Protein AF-A0A843DYA9-F1 (afdb_monomer)

Sequence (79 aa):
MVNIADFERLSSELKELLHLEGSPVALKIVTAPEDIPEGVPELEETTRHCRMVSLAREGQVFYAPDAKHQCGGGAWALG

Foldseek 3Di:
DQDPVVQVVVQVVCCVVVVDPFTDADDDDDDDPVPPDPPAAADPAQDAPVVVRVVVRVVHGHDYDPVSHPDCPNVVVVD

Structure (mmCIF, N/CA/C/O backbone):
data_AF-A0A843DYA9-F1
#
_entry.id   AF-A0A843DYA9-F1
#
loop_
_atom_site.group_PDB
_atom_site.id
_atom_site.type_symbol
_atom_site.label_atom_id
_atom_site.label_alt_id
_atom_site.label_comp_id
_atom_site.label_asym_id
_atom_site.label_entity_id
_atom_site.label_seq_id
_atom_site.pdbx_PDB_ins_code
_atom_site.Cartn_x
_atom_site.Cartn_y
_atom_site.Cartn_z
_atom_site.occupancy
_atom_site.B_iso_or_equiv
_atom_site.auth_seq_id
_atom_site.auth_comp_id
_atom_site.auth_asym_id
_atom_site.auth_atom_id
_atom_site.pdbx_PDB_model_num
ATOM 1 N N . MET A 1 1 ? -12.682 -19.070 3.075 1.00 47.84 1 MET A N 1
ATOM 2 C CA . MET A 1 1 ? -12.884 -17.858 2.253 1.00 47.84 1 MET A CA 1
ATOM 3 C C . MET A 1 1 ? -13.212 -16.723 3.200 1.00 47.84 1 MET A C 1
ATOM 5 O O . MET A 1 1 ? -14.187 -16.857 3.924 1.00 47.84 1 MET A O 1
ATOM 9 N N . VAL A 1 2 ? -12.376 -15.686 3.255 1.00 53.72 2 VAL A N 1
ATOM 10 C CA . VAL A 1 2 ? -12.660 -14.456 4.016 1.00 53.72 2 VAL A CA 1
ATOM 11 C C . VAL A 1 2 ? -13.570 -13.590 3.143 1.00 53.72 2 VAL A C 1
ATOM 13 O O . VAL A 1 2 ? -13.270 -13.410 1.963 1.00 53.72 2 VAL A O 1
ATOM 16 N N . ASN A 1 3 ? -14.709 -13.142 3.670 1.00 65.06 3 ASN A N 1
ATOM 17 C CA . ASN A 1 3 ? -15.654 -12.297 2.940 1.00 65.06 3 ASN A CA 1
ATOM 18 C C . ASN A 1 3 ? -15.137 -10.847 2.931 1.00 65.06 3 ASN A C 1
ATOM 20 O O . ASN A 1 3 ? -14.510 -10.411 3.888 1.00 65.06 3 ASN A O 1
ATOM 24 N N . ILE A 1 4 ? -15.421 -10.064 1.889 1.00 59.16 4 ILE A N 1
ATOM 25 C CA . ILE A 1 4 ? -15.065 -8.636 1.850 1.00 59.16 4 ILE A CA 1
ATOM 26 C C . ILE A 1 4 ? -15.679 -7.860 3.028 1.00 59.16 4 ILE A C 1
ATOM 28 O O . ILE A 1 4 ? -15.030 -6.974 3.578 1.00 59.16 4 ILE A O 1
ATOM 32 N N . ALA A 1 5 ? -16.880 -8.253 3.471 1.00 62.41 5 ALA A N 1
ATOM 33 C CA . ALA A 1 5 ? -17.528 -7.696 4.661 1.00 62.41 5 ALA A CA 1
ATOM 34 C C . ALA A 1 5 ? -16.751 -7.984 5.962 1.00 62.41 5 ALA A C 1
ATOM 36 O O . ALA A 1 5 ? -16.898 -7.259 6.944 1.00 62.41 5 ALA A O 1
ATOM 37 N N . ASP A 1 6 ? -15.892 -9.009 5.976 1.00 81.00 6 ASP A N 1
ATOM 38 C CA . ASP A 1 6 ? -15.019 -9.268 7.115 1.00 81.00 6 ASP A CA 1
ATOM 39 C C . ASP A 1 6 ? -13.875 -8.254 7.193 1.00 81.00 6 ASP A C 1
ATOM 41 O O . ASP A 1 6 ? -13.421 -7.982 8.295 1.00 81.00 6 ASP A O 1
ATOM 45 N N . PHE A 1 7 ? -13.411 -7.651 6.089 1.00 83.06 7 PHE A N 1
ATOM 46 C CA . PHE A 1 7 ? -12.258 -6.742 6.148 1.00 83.06 7 PHE A CA 1
ATOM 47 C C . PHE A 1 7 ? -12.547 -5.463 6.928 1.00 83.06 7 PHE A C 1
ATOM 49 O O . PHE A 1 7 ? -11.698 -5.027 7.701 1.00 83.06 7 PHE A O 1
ATOM 56 N N . GLU A 1 8 ? -13.729 -4.872 6.766 1.00 86.69 8 GLU A N 1
ATOM 57 C CA . GLU A 1 8 ? -14.109 -3.668 7.513 1.00 86.69 8 GLU A CA 1
ATOM 58 C C . GLU A 1 8 ? -14.239 -3.963 9.012 1.00 86.69 8 GLU A C 1
ATOM 60 O O . GLU A 1 8 ? -13.669 -3.250 9.845 1.00 86.69 8 GLU A O 1
ATOM 65 N N . ARG A 1 9 ? -14.907 -5.072 9.357 1.00 91.69 9 ARG A N 1
ATOM 66 C CA . ARG A 1 9 ? -15.029 -5.540 10.741 1.00 91.69 9 ARG A CA 1
ATOM 67 C C . ARG A 1 9 ? -13.661 -5.853 11.352 1.00 91.69 9 ARG A C 1
ATOM 69 O O . ARG A 1 9 ? -13.337 -5.316 12.403 1.00 91.69 9 ARG A O 1
ATOM 76 N N . LEU A 1 10 ? -12.841 -6.665 10.684 1.00 90.94 10 LEU A N 1
ATOM 77 C CA . LEU A 1 10 ? -11.509 -7.058 11.156 1.00 90.94 10 LEU A CA 1
ATOM 78 C C . LEU A 1 10 ? -10.570 -5.853 11.276 1.00 90.94 10 LEU A C 1
ATOM 80 O O . LEU A 1 10 ? -9.811 -5.759 12.234 1.00 90.94 10 LEU A O 1
ATOM 84 N N . SER A 1 11 ? -10.626 -4.910 10.333 1.00 90.56 11 SER A N 1
ATOM 85 C CA . SER A 1 11 ? -9.859 -3.661 10.403 1.00 90.56 11 SER A CA 1
ATOM 86 C C . SER A 1 11 ? -10.249 -2.839 11.632 1.00 90.56 11 SER A C 1
ATOM 88 O O . SER A 1 11 ? -9.378 -2.302 12.317 1.00 90.56 11 SER A O 1
ATOM 90 N N . SER A 1 12 ? -11.546 -2.782 11.944 1.00 92.25 12 SER A N 1
ATOM 91 C CA . SER A 1 12 ? -12.063 -2.086 13.127 1.00 92.25 12 SER A CA 1
ATOM 92 C C . SER A 1 12 ? -11.640 -2.786 14.423 1.00 92.25 12 SER A C 1
ATOM 94 O O . SER A 1 12 ? -11.084 -2.139 15.305 1.00 92.25 12 SER A O 1
ATOM 96 N N . GLU A 1 13 ? -11.778 -4.113 14.497 1.00 94.50 13 GLU A N 1
ATOM 97 C CA . GLU A 1 13 ? -11.320 -4.922 15.637 1.00 94.50 13 GLU A CA 1
ATOM 98 C C . GLU A 1 13 ? -9.809 -4.764 15.880 1.00 94.50 13 GLU A C 1
ATOM 100 O O . GLU A 1 13 ? -9.380 -4.581 17.017 1.00 94.50 13 GLU A O 1
ATOM 105 N N . LEU A 1 14 ? -8.985 -4.762 14.824 1.00 93.69 14 LEU A N 1
ATOM 106 C CA . LEU A 1 14 ? -7.538 -4.546 14.943 1.00 93.69 14 LEU A CA 1
ATOM 107 C C . LEU A 1 14 ? -7.199 -3.162 15.500 1.00 93.69 14 LEU A C 1
ATOM 109 O O . LEU A 1 14 ? -6.292 -3.044 16.326 1.00 93.69 14 LEU A O 1
ATOM 113 N N . LYS A 1 15 ? -7.913 -2.116 15.067 1.00 94.56 15 LYS A N 1
ATOM 114 C CA . LYS A 1 15 ? -7.718 -0.758 15.593 1.00 94.56 15 LYS A CA 1
ATOM 115 C C . LYS A 1 15 ? -8.037 -0.685 17.079 1.00 94.56 15 LYS A C 1
ATOM 117 O O . LYS A 1 15 ? -7.257 -0.098 17.825 1.00 94.56 15 LYS A O 1
ATOM 122 N N . GLU A 1 16 ? -9.150 -1.283 17.496 1.00 96.19 16 GLU A N 1
ATOM 123 C CA . GLU A 1 16 ? -9.592 -1.274 18.891 1.00 96.19 16 GLU A CA 1
ATOM 124 C C . GLU A 1 16 ? -8.646 -2.070 19.793 1.00 96.19 16 GLU A C 1
ATOM 126 O O . GLU A 1 16 ? -8.185 -1.549 20.808 1.00 96.19 16 GLU A O 1
ATOM 131 N N . LEU A 1 17 ? -8.309 -3.304 19.403 1.00 96.81 17 LEU A N 1
ATOM 132 C CA . LEU A 1 17 ? -7.500 -4.216 20.215 1.00 96.81 17 LEU A CA 1
ATOM 133 C C . LEU A 1 17 ? -6.044 -3.766 20.362 1.00 96.81 17 LEU A C 1
ATOM 135 O O . LEU A 1 17 ? -5.431 -4.006 21.399 1.00 96.81 17 LEU A O 1
ATOM 139 N N . LEU A 1 18 ? -5.476 -3.150 19.322 1.00 95.94 18 LEU A N 1
ATOM 140 C CA . LEU A 1 18 ? -4.069 -2.738 19.298 1.00 95.94 18 LEU A CA 1
ATOM 141 C C . LEU A 1 18 ? -3.883 -1.232 19.519 1.00 95.94 18 LEU A C 1
ATOM 143 O O . LEU A 1 18 ? -2.755 -0.746 19.448 1.00 95.94 18 LEU A O 1
ATOM 147 N N . HIS A 1 19 ? -4.972 -0.499 19.772 1.00 95.56 19 HIS A N 1
ATOM 148 C CA . HIS A 1 19 ? -4.978 0.954 19.956 1.00 95.56 19 HIS A CA 1
ATOM 149 C C . HIS A 1 19 ? -4.281 1.707 18.809 1.00 95.56 19 HIS A C 1
ATOM 151 O O . HIS A 1 19 ? -3.471 2.609 19.029 1.00 95.56 19 HIS A O 1
ATOM 157 N N . LEU A 1 20 ? -4.573 1.320 17.564 1.00 93.56 20 LEU A N 1
ATOM 158 C CA . LEU A 1 20 ? -3.938 1.920 16.390 1.00 93.56 20 LEU A CA 1
ATOM 159 C C . LEU A 1 20 ? -4.546 3.289 16.080 1.00 93.56 20 LEU A C 1
ATOM 161 O O . LEU A 1 20 ? -5.756 3.422 15.915 1.00 93.56 20 LEU A O 1
ATOM 165 N N . GLU A 1 21 ? -3.692 4.289 15.869 1.00 90.88 21 GLU A N 1
ATOM 166 C CA . GLU A 1 21 ? -4.123 5.632 15.452 1.00 90.88 21 GLU A CA 1
ATOM 167 C C . GLU A 1 21 ? -4.627 5.693 14.000 1.00 90.88 21 GLU A C 1
ATOM 169 O O . GLU A 1 21 ? -5.217 6.686 13.581 1.00 90.88 21 GLU A O 1
ATOM 174 N N . GLY A 1 22 ? -4.391 4.660 13.188 1.00 87.69 22 GLY A N 1
ATOM 175 C CA . GLY A 1 22 ? -4.881 4.643 11.813 1.00 87.69 22 GLY A CA 1
ATOM 176 C C . GLY A 1 22 ? -5.104 3.253 11.256 1.00 87.69 22 GLY A C 1
ATOM 177 O O . GLY A 1 22 ? -4.904 2.246 11.932 1.00 87.69 22 GLY A O 1
ATOM 178 N N . SER A 1 23 ? -5.574 3.218 10.011 1.00 90.19 23 SER A N 1
ATOM 179 C CA . SER A 1 23 ? -6.008 1.980 9.372 1.00 90.19 23 SER A CA 1
ATOM 180 C C . SER A 1 23 ? -4.871 0.977 9.192 1.00 90.19 23 SER A C 1
ATOM 182 O O . SER A 1 23 ? -3.800 1.367 8.728 1.00 90.19 23 SER A O 1
ATOM 184 N N . PRO A 1 24 ? -5.083 -0.308 9.536 1.00 91.81 24 PRO A N 1
ATOM 185 C CA . PRO A 1 24 ? -4.163 -1.357 9.133 1.00 91.81 24 PRO A CA 1
ATOM 186 C C . PRO A 1 24 ? -4.080 -1.398 7.603 1.00 91.81 24 PRO A C 1
ATOM 188 O O . PRO A 1 24 ? -5.069 -1.164 6.906 1.00 91.81 24 PRO A O 1
ATOM 191 N N . VAL A 1 25 ? -2.883 -1.677 7.093 1.00 92.00 25 VAL A N 1
ATOM 192 C CA . VAL A 1 25 ? -2.588 -1.714 5.657 1.00 92.00 25 VAL A CA 1
ATOM 193 C C . VAL A 1 25 ? -2.434 -3.158 5.214 1.00 92.00 25 VAL A C 1
ATOM 195 O O . VAL A 1 25 ? -1.707 -3.926 5.842 1.00 92.00 25 VAL A O 1
ATOM 198 N N . ALA A 1 26 ? -3.090 -3.514 4.113 1.00 90.50 26 ALA A N 1
ATOM 199 C CA . ALA A 1 26 ? -2.857 -4.782 3.439 1.00 90.50 26 ALA A CA 1
ATOM 200 C C . ALA A 1 26 ? -1.601 -4.683 2.563 1.00 90.50 26 ALA A C 1
ATOM 202 O O . ALA A 1 26 ? -1.459 -3.748 1.777 1.00 90.50 26 ALA A O 1
ATOM 203 N N . LEU A 1 27 ? -0.708 -5.664 2.680 1.00 90.31 27 LEU A N 1
ATOM 204 C CA . LEU A 1 27 ? 0.498 -5.774 1.866 1.00 90.31 27 LEU A CA 1
ATOM 205 C C . LEU A 1 27 ? 0.555 -7.169 1.238 1.00 90.31 27 LEU A C 1
ATOM 207 O O . LEU A 1 27 ? 0.385 -8.171 1.930 1.00 90.31 27 LEU A O 1
ATOM 211 N N . LYS A 1 28 ? 0.808 -7.228 -0.071 1.00 91.50 28 LYS A N 1
ATOM 212 C CA . LYS A 1 28 ? 1.076 -8.465 -0.811 1.00 91.50 28 LYS A CA 1
ATOM 213 C C . LYS A 1 28 ? 2.452 -8.339 -1.455 1.00 91.50 28 LYS A C 1
ATOM 215 O O . LYS A 1 28 ? 2.681 -7.407 -2.219 1.00 91.50 28 LYS A O 1
ATOM 220 N N . ILE A 1 29 ? 3.344 -9.277 -1.156 1.00 91.00 29 ILE A N 1
ATOM 221 C CA . ILE A 1 29 ? 4.622 -9.413 -1.860 1.00 91.00 29 ILE A CA 1
ATOM 222 C C . ILE A 1 29 ? 4.380 -10.332 -3.056 1.00 91.00 29 ILE A C 1
ATOM 224 O O . ILE A 1 29 ? 3.794 -11.404 -2.905 1.00 91.00 29 ILE A O 1
ATOM 228 N N . VAL A 1 30 ? 4.796 -9.890 -4.238 1.00 91.25 30 VAL A N 1
ATOM 229 C CA . VAL A 1 30 ? 4.691 -10.645 -5.491 1.00 91.25 30 VAL A CA 1
ATOM 230 C C . VAL A 1 30 ? 6.088 -10.880 -6.049 1.00 91.25 30 VAL A C 1
ATOM 232 O O . VAL A 1 30 ? 6.954 -10.017 -5.923 1.00 91.25 30 VAL A O 1
ATOM 235 N N . THR A 1 31 ? 6.316 -12.049 -6.646 1.00 90.56 31 THR A N 1
ATOM 236 C CA . THR A 1 31 ? 7.614 -12.409 -7.244 1.00 90.56 31 THR A CA 1
ATOM 237 C C . THR A 1 31 ? 7.586 -12.411 -8.767 1.00 90.56 31 THR A C 1
ATOM 239 O O . THR A 1 31 ? 8.648 -12.469 -9.382 1.00 90.56 31 THR A O 1
ATOM 242 N N . ALA A 1 32 ? 6.397 -12.350 -9.372 1.00 92.81 32 ALA A N 1
ATOM 243 C CA . ALA A 1 32 ? 6.216 -12.324 -10.814 1.00 92.81 32 ALA A CA 1
ATOM 244 C C . ALA A 1 32 ? 5.195 -11.240 -11.223 1.00 92.81 32 ALA A C 1
ATOM 246 O O . ALA A 1 32 ? 4.230 -11.010 -10.485 1.00 92.81 32 ALA A O 1
ATOM 247 N N . PRO A 1 33 ? 5.386 -10.553 -12.366 1.00 89.62 33 PRO A N 1
ATOM 248 C CA . PRO A 1 33 ? 4.465 -9.513 -12.836 1.00 8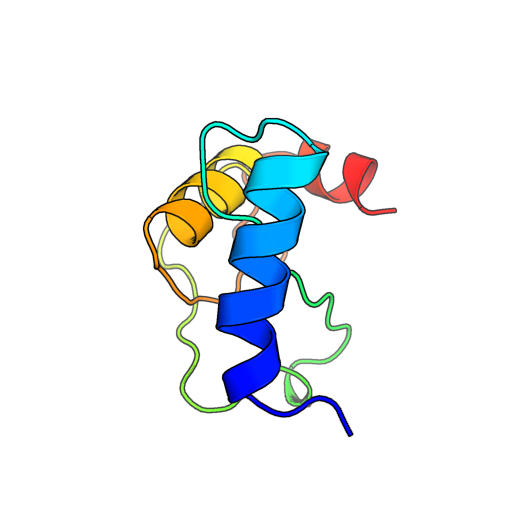9.62 33 PRO A CA 1
ATOM 249 C C . PRO A 1 33 ? 3.012 -9.981 -12.996 1.00 89.62 33 PRO A C 1
ATOM 251 O O . PRO A 1 33 ? 2.087 -9.218 -12.738 1.00 89.62 33 PRO A O 1
ATOM 254 N N . GLU A 1 34 ? 2.800 -11.240 -13.375 1.00 92.88 34 GLU A N 1
ATOM 255 C CA . GLU A 1 34 ? 1.483 -11.867 -13.527 1.00 92.88 34 GLU A CA 1
ATOM 256 C C . GLU A 1 34 ? 0.684 -11.994 -12.216 1.00 92.88 34 GLU A C 1
ATOM 258 O O . GLU A 1 34 ? -0.534 -12.157 -12.259 1.00 92.88 34 GLU A O 1
ATOM 263 N N . ASP A 1 35 ? 1.332 -11.878 -11.051 1.00 92.94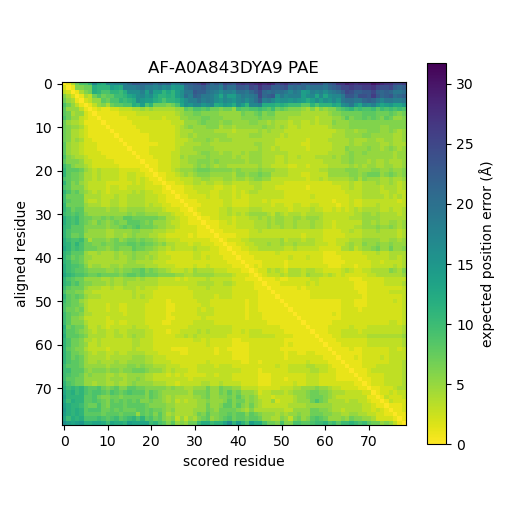 35 ASP A N 1
ATOM 264 C CA . ASP A 1 35 ? 0.670 -11.926 -9.740 1.00 92.94 35 ASP A CA 1
ATOM 265 C C . ASP A 1 35 ? 0.139 -10.558 -9.271 1.00 92.94 35 ASP A C 1
ATOM 267 O O . ASP A 1 35 ? -0.504 -10.470 -8.207 1.00 92.94 35 ASP A O 1
ATOM 271 N N . ILE A 1 36 ? 0.433 -9.488 -10.020 1.00 92.75 36 ILE A N 1
ATOM 272 C CA . ILE A 1 36 ? -0.063 -8.136 -9.754 1.00 92.75 36 ILE A CA 1
ATOM 273 C C . ILE A 1 36 ? -1.567 -8.106 -10.073 1.00 92.75 36 ILE A C 1
ATOM 275 O O . ILE A 1 36 ? -1.960 -8.451 -11.187 1.00 92.75 36 ILE A O 1
ATOM 279 N N . PRO A 1 37 ? -2.436 -7.706 -9.122 1.00 91.00 37 PRO A N 1
ATOM 280 C CA . PRO A 1 37 ? -3.873 -7.660 -9.373 1.00 91.00 37 PRO A CA 1
ATOM 281 C C . PRO A 1 37 ? -4.238 -6.700 -10.513 1.00 91.00 37 PRO A C 1
ATOM 283 O O . PRO A 1 37 ? -3.721 -5.583 -10.585 1.00 91.00 37 PRO A O 1
ATOM 286 N N . GLU A 1 38 ? -5.178 -7.111 -11.367 1.00 92.88 38 GLU A N 1
ATOM 287 C CA . GLU A 1 38 ? -5.686 -6.268 -12.453 1.00 92.88 38 GLU A CA 1
ATOM 288 C C . GLU A 1 38 ? -6.270 -4.949 -11.922 1.00 92.88 38 GLU A C 1
ATOM 290 O O . GLU A 1 38 ? -6.961 -4.911 -10.903 1.00 92.88 38 GLU A O 1
ATOM 295 N N . GLY A 1 39 ? -6.003 -3.852 -12.637 1.00 93.38 39 GLY A N 1
ATOM 296 C CA . GLY A 1 39 ? -6.522 -2.524 -12.300 1.00 93.38 39 GLY A CA 1
ATOM 297 C C . GLY A 1 39 ? -5.784 -1.801 -11.168 1.00 93.38 39 GLY A C 1
ATOM 298 O O . GLY A 1 39 ? -6.147 -0.669 -10.857 1.00 93.38 39 GLY A O 1
ATOM 299 N N . VAL A 1 40 ? -4.745 -2.402 -10.575 1.00 95.06 40 VAL A N 1
ATOM 300 C CA . VAL A 1 40 ? -3.878 -1.720 -9.603 1.00 95.06 40 VAL A CA 1
ATOM 301 C C . VAL A 1 40 ? -2.780 -0.952 -10.349 1.00 95.06 40 VAL A C 1
ATOM 303 O O . VAL A 1 40 ? -1.981 -1.578 -11.047 1.00 95.06 40 VAL A O 1
ATOM 306 N N . PRO A 1 41 ? -2.712 0.387 -10.232 1.00 96.38 41 PRO A N 1
ATOM 307 C CA . PRO A 1 41 ? -1.716 1.182 -10.943 1.00 96.38 41 PRO A CA 1
ATOM 308 C C . PRO A 1 41 ? -0.320 1.068 -10.314 1.00 96.38 41 PRO A C 1
ATOM 310 O O . PRO A 1 41 ? -0.177 0.825 -9.112 1.00 96.38 41 PRO A O 1
ATOM 313 N N . GLU A 1 42 ? 0.714 1.296 -11.125 1.00 96.12 42 GLU A N 1
ATOM 314 C CA . GLU A 1 42 ? 2.076 1.485 -10.620 1.00 96.12 42 GLU A CA 1
ATOM 315 C C . GLU A 1 42 ? 2.194 2.830 -9.907 1.00 96.12 42 GLU A C 1
ATOM 317 O O . GLU A 1 42 ? 1.659 3.839 -10.370 1.00 96.12 42 GLU A O 1
ATOM 322 N N . LEU A 1 43 ? 2.952 2.872 -8.815 1.00 96.19 43 LEU A N 1
ATOM 323 C CA . LEU A 1 43 ? 3.328 4.128 -8.188 1.00 96.19 43 LEU A CA 1
ATOM 324 C C . LEU A 1 43 ? 4.262 4.935 -9.105 1.00 96.19 43 LEU A C 1
ATOM 326 O O . LEU A 1 43 ? 5.353 4.491 -9.470 1.00 96.19 43 LEU A O 1
ATOM 330 N N . GLU A 1 44 ? 3.855 6.158 -9.442 1.00 93.62 44 GLU A N 1
ATOM 331 C CA . GLU A 1 44 ? 4.621 7.011 -10.355 1.00 93.62 44 GLU A CA 1
ATOM 332 C C . GLU A 1 44 ? 5.974 7.430 -9.760 1.00 93.62 44 GLU A C 1
ATOM 334 O O . GLU A 1 44 ? 6.998 7.417 -10.452 1.00 93.62 44 GLU A O 1
ATOM 339 N N . GLU A 1 45 ? 6.000 7.751 -8.467 1.00 94.31 45 GLU A N 1
ATOM 340 C CA . GLU A 1 45 ? 7.171 8.291 -7.78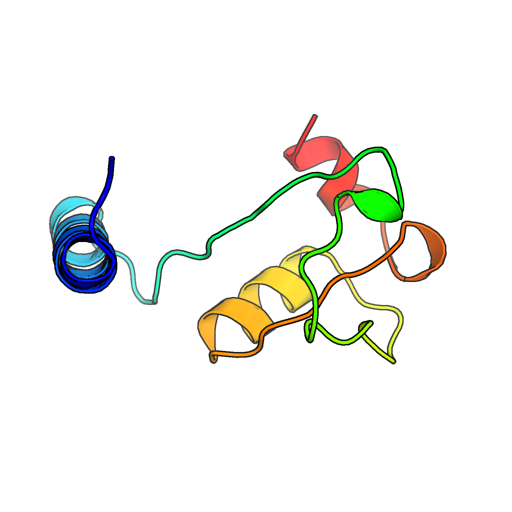0 1.00 94.31 45 GLU A CA 1
ATOM 341 C C . GLU A 1 45 ? 8.062 7.224 -7.127 1.00 94.31 45 GLU A C 1
ATOM 343 O O . GLU A 1 45 ? 7.602 6.217 -6.588 1.00 94.31 45 GLU A O 1
ATOM 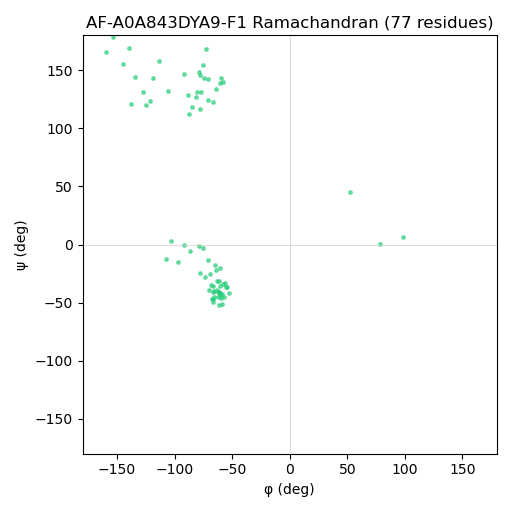348 N N . THR A 1 46 ? 9.371 7.486 -7.112 1.00 96.62 46 THR A N 1
ATOM 349 C CA . THR A 1 46 ? 10.311 6.746 -6.265 1.00 96.62 46 THR A CA 1
ATOM 350 C C . THR A 1 46 ? 10.194 7.263 -4.835 1.00 96.62 46 THR A C 1
ATOM 352 O O . THR A 1 46 ? 10.525 8.416 -4.559 1.00 96.62 46 THR A O 1
ATOM 355 N N . THR A 1 47 ? 9.766 6.413 -3.902 1.00 95.88 47 THR A N 1
ATOM 356 C CA . THR A 1 47 ? 9.506 6.824 -2.514 1.00 95.88 47 THR A CA 1
ATOM 357 C C . THR A 1 47 ? 9.980 5.787 -1.498 1.00 95.88 47 THR A C 1
ATOM 359 O O . THR A 1 47 ? 10.391 4.676 -1.838 1.00 95.88 47 THR A O 1
ATOM 362 N N . ARG A 1 48 ? 9.990 6.154 -0.215 1.00 94.94 48 ARG A N 1
ATOM 363 C CA . ARG A 1 48 ? 10.367 5.232 0.870 1.00 94.94 48 ARG A CA 1
ATOM 364 C C . ARG A 1 48 ? 9.215 4.285 1.173 1.00 94.94 48 ARG A C 1
ATOM 366 O O . ARG A 1 48 ? 8.068 4.716 1.210 1.00 94.94 48 ARG A O 1
ATOM 373 N N . HIS A 1 49 ? 9.524 3.043 1.540 1.00 93.50 49 HIS A N 1
ATOM 374 C CA . HIS A 1 49 ? 8.508 2.071 1.961 1.00 93.50 49 HIS A CA 1
ATOM 375 C C . HIS A 1 49 ? 7.592 2.604 3.077 1.00 93.50 49 HIS A C 1
ATOM 377 O O . HIS A 1 49 ? 6.377 2.467 3.003 1.00 93.50 49 HIS A O 1
ATOM 383 N N . CYS A 1 50 ? 8.143 3.301 4.077 1.00 93.44 50 CYS A N 1
ATOM 384 C CA . CYS A 1 50 ? 7.328 3.908 5.132 1.00 93.44 50 CYS A CA 1
ATOM 385 C C . CYS A 1 50 ? 6.317 4.938 4.595 1.00 93.44 50 CYS A C 1
ATOM 387 O O . CYS A 1 50 ? 5.196 4.998 5.093 1.00 93.44 50 CYS A O 1
ATOM 389 N N . ARG A 1 51 ? 6.672 5.701 3.550 1.00 95.06 51 ARG A N 1
ATOM 390 C CA . ARG A 1 51 ? 5.738 6.610 2.876 1.00 95.06 51 ARG A CA 1
ATOM 391 C C . ARG A 1 51 ? 4.685 5.834 2.089 1.00 95.06 51 ARG A C 1
ATOM 393 O O . ARG A 1 51 ? 3.526 6.215 2.163 1.00 95.06 51 ARG A O 1
ATOM 400 N N . MET A 1 52 ? 5.048 4.734 1.423 1.00 95.25 52 MET A N 1
ATOM 401 C CA . MET A 1 52 ? 4.077 3.848 0.758 1.00 95.25 52 MET A CA 1
ATOM 402 C C . MET A 1 52 ? 3.022 3.337 1.746 1.00 95.25 52 MET A C 1
ATOM 404 O O . MET A 1 52 ? 1.830 3.410 1.465 1.00 95.25 52 MET A O 1
ATOM 408 N N . VAL A 1 53 ? 3.445 2.905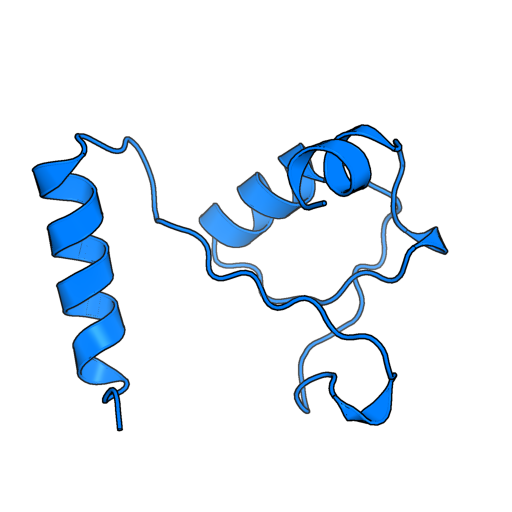 2.939 1.00 94.31 53 VAL A N 1
ATOM 409 C CA . VAL A 1 53 ? 2.520 2.496 4.006 1.00 94.31 53 VAL A CA 1
ATOM 410 C C . VAL A 1 53 ? 1.609 3.658 4.416 1.00 94.31 53 VAL A C 1
ATOM 412 O O . VAL A 1 53 ? 0.407 3.457 4.545 1.00 94.31 53 VAL A O 1
ATOM 415 N N . SER A 1 54 ? 2.126 4.883 4.574 1.00 94.19 54 SER A N 1
ATOM 416 C CA . SER A 1 54 ? 1.285 6.062 4.848 1.00 94.19 54 SER A CA 1
ATOM 417 C C . SER A 1 54 ? 0.259 6.341 3.744 1.00 94.19 54 SER A C 1
ATOM 419 O O . SER A 1 54 ? -0.906 6.549 4.059 1.00 94.19 54 SER A O 1
ATOM 421 N N . LEU A 1 55 ? 0.656 6.299 2.468 1.00 95.00 55 LEU A N 1
ATOM 422 C CA . LEU A 1 55 ? -0.253 6.513 1.333 1.00 95.00 55 LEU A CA 1
ATOM 423 C C . LEU A 1 55 ? -1.373 5.460 1.312 1.00 95.00 55 LEU A C 1
ATOM 425 O O . LEU A 1 55 ? -2.541 5.789 1.116 1.00 95.00 55 LEU A O 1
ATOM 429 N N . ALA A 1 56 ? -1.039 4.198 1.592 1.00 94.62 56 ALA A N 1
ATOM 430 C CA . ALA A 1 56 ? -2.027 3.129 1.693 1.00 94.62 56 ALA A CA 1
ATOM 431 C C . ALA A 1 56 ? -2.979 3.316 2.892 1.00 94.62 56 ALA A C 1
ATOM 433 O O . ALA A 1 56 ? -4.175 3.054 2.776 1.00 94.62 56 ALA A O 1
ATOM 434 N N . ARG A 1 57 ? -2.492 3.845 4.028 1.00 93.06 57 ARG A N 1
ATOM 435 C CA . ARG A 1 57 ? -3.348 4.241 5.171 1.00 93.06 57 ARG A CA 1
ATOM 436 C C . ARG A 1 57 ? -4.341 5.342 4.807 1.00 93.06 57 ARG A C 1
ATOM 438 O O . ARG A 1 57 ? -5.426 5.377 5.382 1.00 93.06 57 ARG A O 1
ATOM 445 N N . GLU A 1 58 ? -3.966 6.224 3.883 1.00 93.00 58 GLU A N 1
ATOM 446 C CA . GLU A 1 58 ? -4.809 7.296 3.335 1.00 93.00 58 GLU A CA 1
ATOM 447 C C . GLU A 1 58 ? -5.804 6.779 2.271 1.00 93.00 58 GLU A C 1
ATOM 449 O O . GLU A 1 58 ? -6.619 7.548 1.769 1.00 93.00 58 GLU A O 1
ATOM 454 N N . GLY A 1 59 ? -5.780 5.477 1.953 1.00 92.06 59 GLY A N 1
ATOM 455 C CA . GLY A 1 59 ? -6.719 4.821 1.040 1.00 92.06 59 GLY A CA 1
ATOM 456 C C . GLY A 1 59 ? -6.203 4.635 -0.387 1.00 92.06 59 GLY A C 1
ATOM 457 O O . GLY A 1 59 ? -6.962 4.197 -1.250 1.00 92.06 59 GLY A O 1
ATOM 458 N N . GLN A 1 60 ? -4.934 4.950 -0.658 1.00 95.44 60 GLN A N 1
ATOM 459 C CA . GLN A 1 60 ? -4.350 4.729 -1.980 1.00 95.44 60 GLN A CA 1
ATOM 460 C C . GLN A 1 60 ? -4.068 3.244 -2.221 1.00 95.44 60 GLN A C 1
ATOM 462 O O . GLN A 1 60 ? -3.637 2.520 -1.324 1.00 95.44 60 GLN A O 1
ATOM 467 N N . VAL A 1 61 ? -4.277 2.805 -3.461 1.00 95.50 61 VAL A N 1
ATOM 468 C CA . VAL A 1 61 ? -4.046 1.427 -3.905 1.00 95.50 61 VAL A CA 1
ATOM 469 C C . VAL A 1 61 ? -3.102 1.471 -5.098 1.00 95.50 61 VAL A C 1
ATOM 471 O O . VAL A 1 61 ? -3.407 2.113 -6.099 1.00 95.50 61 VAL A O 1
ATOM 474 N N . PHE A 1 62 ? -1.950 0.819 -4.975 1.00 96.81 62 PHE A N 1
ATOM 475 C CA . PHE A 1 62 ? -0.900 0.809 -5.990 1.00 96.81 62 PHE A CA 1
ATOM 476 C C . PHE A 1 62 ? 0.028 -0.394 -5.790 1.00 96.81 62 PHE A C 1
ATOM 478 O O . PHE A 1 62 ? 0.038 -1.015 -4.724 1.00 96.81 62 PHE A O 1
ATOM 485 N N .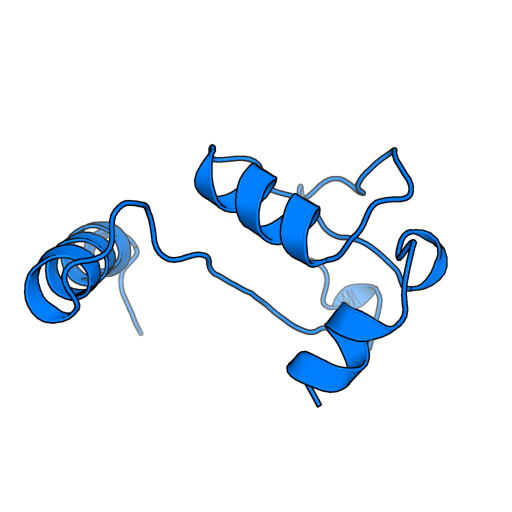 TYR A 1 63 ? 0.839 -0.691 -6.801 1.00 95.69 63 TYR A N 1
ATOM 486 C CA . TYR A 1 63 ? 2.017 -1.546 -6.669 1.00 95.69 63 TYR A CA 1
ATOM 487 C C . TYR A 1 63 ? 3.293 -0.725 -6.895 1.00 95.69 63 TYR A C 1
ATOM 489 O O . TYR A 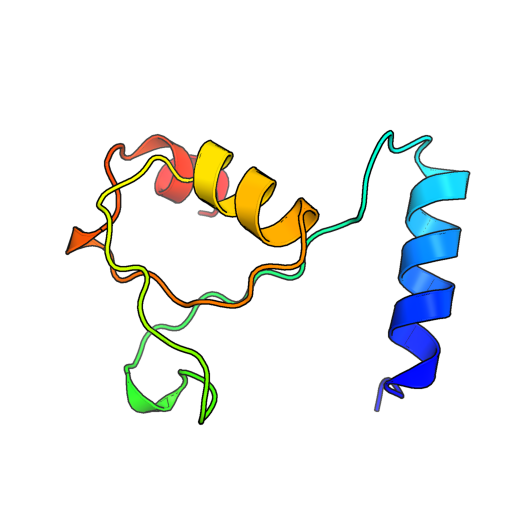1 63 ? 3.262 0.341 -7.509 1.00 95.69 63 TYR A O 1
ATOM 497 N N . ALA A 1 64 ? 4.425 -1.209 -6.389 1.00 94.62 64 ALA A N 1
ATOM 498 C CA . ALA A 1 64 ? 5.727 -0.584 -6.597 1.00 94.62 64 ALA A CA 1
ATOM 499 C C . ALA A 1 64 ? 6.781 -1.670 -6.878 1.00 94.62 64 ALA A C 1
ATOM 501 O O . ALA A 1 64 ? 6.959 -2.551 -6.035 1.00 94.62 64 ALA A O 1
ATOM 502 N N . PRO A 1 65 ? 7.464 -1.647 -8.040 1.00 92.88 65 PRO A N 1
ATOM 503 C CA . PRO A 1 65 ? 8.630 -2.490 -8.272 1.00 92.88 65 PRO A CA 1
ATOM 504 C C . PRO A 1 65 ? 9.843 -1.980 -7.478 1.00 92.88 65 PRO A C 1
ATOM 506 O O . PRO A 1 65 ? 9.862 -0.850 -6.983 1.00 92.88 65 PRO A O 1
ATOM 509 N N . ASP A 1 66 ? 10.898 -2.791 -7.410 1.00 90.00 66 ASP A N 1
ATOM 510 C CA . ASP A 1 66 ? 12.144 -2.479 -6.699 1.00 90.00 66 ASP A CA 1
ATOM 511 C C . ASP A 1 66 ? 12.773 -1.151 -7.155 1.00 90.00 66 ASP A C 1
ATOM 513 O O . ASP A 1 66 ? 13.240 -0.367 -6.328 1.00 90.00 66 ASP A O 1
ATOM 517 N N . ALA A 1 67 ? 12.683 -0.832 -8.450 1.00 92.12 67 ALA A N 1
ATOM 518 C CA . ALA A 1 67 ? 13.166 0.427 -9.016 1.00 92.12 67 ALA A CA 1
ATOM 519 C C . ALA A 1 67 ? 12.479 1.687 -8.435 1.00 92.12 67 ALA A C 1
ATOM 521 O O . ALA A 1 67 ? 13.024 2.791 -8.524 1.00 92.12 67 ALA A O 1
ATOM 522 N N . LYS A 1 68 ? 11.293 1.552 -7.823 1.00 94.25 68 LYS A N 1
ATOM 523 C CA . LYS A 1 68 ? 10.562 2.651 -7.163 1.00 94.25 68 LYS A CA 1
ATOM 524 C C . LYS A 1 68 ? 10.886 2.777 -5.672 1.00 94.25 68 LYS A C 1
ATOM 526 O O . LYS A 1 68 ? 10.374 3.679 -5.007 1.00 94.25 68 LYS A O 1
ATOM 531 N N . HIS A 1 69 ? 11.743 1.918 -5.122 1.00 93.38 69 HIS A N 1
ATOM 532 C CA . HIS A 1 69 ? 12.099 1.951 -3.706 1.00 93.38 69 HIS A CA 1
ATOM 533 C C . HIS A 1 69 ? 13.277 2.902 -3.465 1.00 93.38 69 HIS A C 1
ATOM 535 O O . HIS A 1 69 ? 14.411 2.635 -3.847 1.00 93.38 69 HIS A O 1
ATOM 541 N N . GLN A 1 70 ? 13.031 4.013 -2.764 1.00 95.31 70 GLN A N 1
ATOM 542 C CA . GLN A 1 70 ? 14.072 5.012 -2.483 1.00 95.31 70 GLN A CA 1
ATOM 543 C C . GLN A 1 70 ? 15.142 4.512 -1.492 1.00 95.31 70 GLN A C 1
ATOM 545 O O . GLN A 1 70 ? 16.258 5.027 -1.463 1.00 95.31 70 GLN A O 1
ATOM 550 N N . CYS A 1 71 ? 14.808 3.553 -0.626 1.00 93.31 71 CYS A N 1
ATOM 551 C CA . CYS A 1 71 ? 15.741 2.999 0.352 1.00 93.31 71 CYS A CA 1
ATOM 552 C C . CYS A 1 71 ? 15.508 1.501 0.584 1.00 93.31 71 CYS A C 1
ATOM 554 O O . CYS A 1 71 ? 14.391 1.006 0.450 1.00 93.31 71 CYS A O 1
ATOM 556 N N . GLY A 1 72 ? 16.555 0.794 1.021 1.00 88.06 72 GLY A N 1
ATOM 557 C CA . GLY A 1 72 ? 16.491 -0.637 1.349 1.00 88.06 72 GLY A CA 1
ATOM 558 C C . GLY A 1 72 ? 15.800 -0.967 2.678 1.00 88.06 72 GLY A C 1
ATOM 559 O O . GLY A 1 72 ? 15.647 -2.139 3.008 1.00 88.06 72 GLY A O 1
ATOM 560 N N . GLY A 1 73 ? 15.365 0.040 3.448 1.00 87.88 73 GLY A N 1
ATOM 561 C CA . GLY A 1 73 ? 14.744 -0.177 4.761 1.00 87.88 73 GLY A CA 1
ATOM 562 C C . GLY A 1 7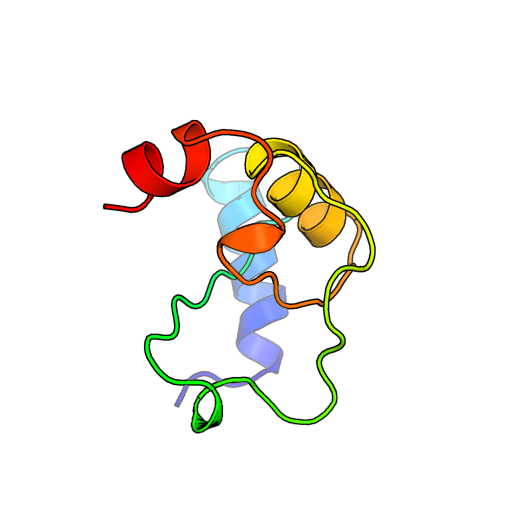3 ? 13.433 -0.967 4.693 1.00 87.88 73 GLY A C 1
ATOM 563 O O . GLY A 1 73 ? 13.136 -1.725 5.607 1.00 87.88 73 GLY A O 1
ATOM 564 N N . GLY A 1 74 ? 12.679 -0.825 3.597 1.00 85.62 74 GLY A N 1
ATOM 565 C CA . GLY A 1 74 ? 11.470 -1.618 3.366 1.00 85.62 74 GLY A CA 1
ATOM 566 C C . GLY A 1 74 ? 11.767 -3.096 3.147 1.00 85.62 74 GLY A C 1
ATOM 567 O O . GLY A 1 74 ? 11.148 -3.930 3.792 1.00 85.62 74 GLY A O 1
ATOM 568 N N . ALA A 1 75 ? 12.749 -3.408 2.294 1.00 83.75 75 ALA A N 1
ATOM 569 C CA . ALA A 1 75 ? 13.164 -4.788 2.043 1.00 83.75 75 ALA A CA 1
ATOM 570 C C . ALA A 1 75 ? 13.618 -5.457 3.347 1.00 83.75 75 ALA A C 1
ATOM 572 O O . ALA A 1 75 ? 13.048 -6.461 3.743 1.00 83.75 75 ALA A O 1
ATOM 573 N N . TRP A 1 76 ? 14.520 -4.812 4.095 1.00 86.06 76 TRP A N 1
ATOM 574 C CA . TRP A 1 76 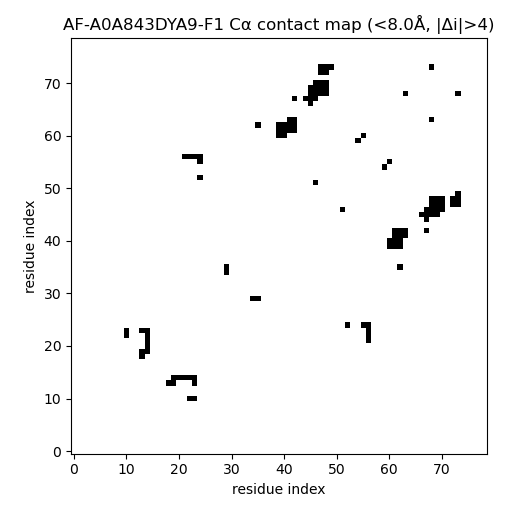? 15.008 -5.339 5.374 1.00 86.06 76 TRP A CA 1
ATOM 575 C C . TRP A 1 76 ? 13.892 -5.645 6.390 1.00 86.06 76 TRP A C 1
ATOM 577 O O . TRP A 1 76 ? 13.995 -6.611 7.140 1.00 86.06 76 TRP A O 1
ATOM 587 N N . ALA A 1 77 ? 12.834 -4.828 6.433 1.00 82.12 77 ALA A N 1
ATOM 588 C CA . ALA A 1 77 ? 11.723 -5.018 7.365 1.00 82.12 77 ALA A CA 1
ATOM 589 C C . ALA A 1 77 ? 10.744 -6.127 6.941 1.00 82.12 77 ALA A C 1
ATOM 591 O O . ALA A 1 77 ? 10.036 -6.663 7.792 1.00 82.12 77 ALA A O 1
ATOM 592 N N . LEU A 1 78 ? 10.672 -6.436 5.644 1.00 82.56 78 LEU A N 1
ATOM 593 C CA . LEU A 1 78 ? 9.717 -7.391 5.079 1.00 82.56 78 LEU A CA 1
ATOM 594 C C . LEU A 1 78 ? 10.302 -8.797 4.878 1.00 82.56 78 LEU A C 1
ATOM 596 O O . LEU A 1 78 ? 9.520 -9.738 4.737 1.00 82.56 78 LEU A O 1
ATOM 600 N N . GLY A 1 79 ? 11.632 -8.943 4.924 1.00 68.38 79 GLY A N 1
ATOM 601 C CA . GLY A 1 79 ? 12.353 -10.216 4.801 1.00 68.38 79 GLY A CA 1
ATOM 602 C C . GLY A 1 79 ? 13.157 -10.300 3.516 1.00 68.38 79 GLY A C 1
ATOM 603 O O . GLY A 1 79 ? 13.119 -11.384 2.896 1.00 68.38 79 GLY A O 1
#

Solvent-accessible surface area (backbone atoms only — not comparable to full-atom values): 5120 Å² total; per-residue (Å²): 134,88,54,76,75,46,52,62,53,51,46,50,52,50,26,64,78,68,68,46,95,59,61,79,70,92,81,82,91,71,93,50,80,87,68,57,61,86,93,55,46,70,55,90,63,68,40,43,47,71,55,53,54,52,44,36,46,76,70,54,74,62,44,74,62,77,91,32,49,66,49,67,67,43,54,70,74,75,108

Radius of gyration: 13.95 Å; Cα contacts (8 Å, |Δi|>4): 57; chains: 1; bounding box: 34×26×34 Å

pLDDT: mean 89.72, std 9.57, range [47.84, 96.81]

Nearest PDB structures (foldseek):
  6z1p-assembly1_Ad  TM=3.773E-01  e=8.171E+00  Tetrahymena thermophila SB210

Secondary structure (DSSP, 8-state):
---HHHHHHHHHHHHHHHT-SS--------SSGGGSPTTPPBPSS-B-HHHHHHHHHTT---B--GGGBS-THHHHHH-

Mean predicted aligned error: 4.71 Å